Protein AF-A0A377DGR4-F1 (afdb_monomer)

InterPro domains:
  IPR001030 Aconitase/3-isopropylmalate dehydratase large subunit, alpha/beta/alpha domain [PF00330] (2-53)
  IPR036008 Aconitase, iron-sulfur domain [SSF53732] (2-53)

Foldseek 3Di:
DDDDPVVDADKDAQFDDPVNIDHPPDFRDDLVVDPDPVSSVRSVRGCVVSVHDRDDD

Organism: Escherichia coli (NCBI:txid562)

Sequence (57 aa):
MTLQAEEISPQVTWGTNPGQVISVNDNIPDPASFADPVERASAEKALAYMGLKRVFR

Radius of gyration: 12.92 Å; Cα contacts (8 Å, |Δi|>4): 55; chains: 1; bounding box: 25×34×27 Å

Solvent-accessible surface area (backbone atoms only — not comparable to full-atom values): 3780 Å² total; per-residue (Å²): 141,87,81,65,70,90,76,57,67,62,74,43,72,73,48,84,52,92,81,39,59,43,42,77,87,57,77,82,79,60,39,85,75,44,84,50,68,67,58,16,56,50,43,49,51,15,30,62,73,68,70,54,73,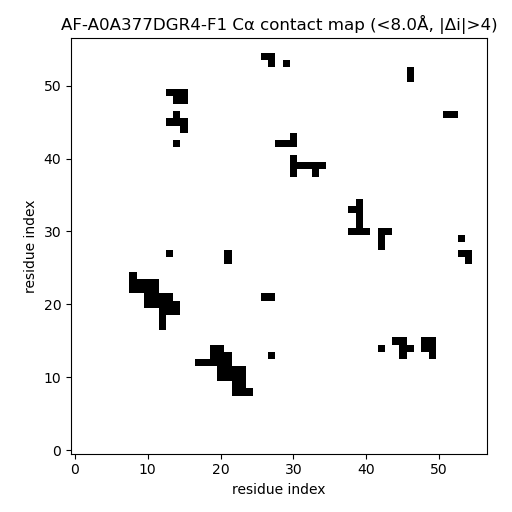91,79,85,128

Structure (mmCIF, N/CA/C/O backbone):
data_AF-A0A377DGR4-F1
#
_entry.id   AF-A0A377DGR4-F1
#
loop_
_atom_site.group_PDB
_atom_site.id
_atom_site.type_symbol
_atom_site.label_atom_id
_atom_site.label_alt_id
_atom_site.label_comp_id
_atom_site.label_asym_id
_atom_site.label_entity_id
_atom_site.label_seq_id
_atom_site.pdbx_PDB_ins_code
_atom_site.Cartn_x
_atom_site.Cartn_y
_atom_site.Cartn_z
_atom_site.occupancy
_atom_site.B_iso_or_equiv
_atom_site.auth_seq_id
_atom_site.auth_comp_id
_atom_site.auth_asym_id
_atom_site.auth_atom_id
_atom_site.pdbx_PDB_model_num
ATOM 1 N N . MET A 1 1 ? -10.871 23.041 8.900 1.00 78.19 1 MET A N 1
ATOM 2 C CA . MET A 1 1 ? -11.388 21.745 8.419 1.00 78.19 1 MET A CA 1
ATOM 3 C C . MET A 1 1 ? -11.734 20.924 9.645 1.00 78.19 1 MET A C 1
ATOM 5 O O . MET A 1 1 ? -10.879 20.817 10.513 1.00 78.19 1 MET A O 1
ATOM 9 N N . THR A 1 2 ? -12.964 20.430 9.739 1.00 91.38 2 THR A N 1
ATOM 10 C CA . THR A 1 2 ? -13.419 19.542 10.820 1.00 91.38 2 THR A CA 1
ATOM 11 C C . THR A 1 2 ? -13.665 18.172 10.200 1.00 91.38 2 THR A C 1
ATOM 13 O O . THR A 1 2 ? -14.263 18.111 9.130 1.00 91.38 2 THR A O 1
ATOM 16 N N . LEU A 1 3 ? -13.166 17.110 10.832 1.00 89.38 3 LEU A N 1
ATOM 17 C CA . LEU A 1 3 ? -13.345 15.722 10.402 1.00 89.38 3 LEU A CA 1
ATOM 18 C C . LEU A 1 3 ? -14.160 14.991 11.468 1.00 89.38 3 LEU A C 1
ATOM 20 O O . LEU A 1 3 ? -13.841 15.116 12.651 1.00 89.38 3 LEU A O 1
ATOM 24 N N . GLN A 1 4 ? -15.184 14.251 11.050 1.00 94.88 4 GLN A N 1
ATOM 25 C CA . GLN A 1 4 ? -15.970 13.402 11.941 1.00 94.88 4 GLN A CA 1
ATOM 26 C C . GLN A 1 4 ? -15.294 12.038 12.046 1.00 94.88 4 GLN A C 1
ATOM 28 O O . GLN A 1 4 ? -15.017 11.392 11.036 1.00 94.88 4 GLN A O 1
ATOM 33 N N . ALA A 1 5 ? -14.976 11.613 13.266 1.00 91.12 5 ALA A N 1
ATOM 34 C CA . ALA A 1 5 ? -14.213 10.387 13.483 1.00 91.12 5 ALA A CA 1
ATOM 35 C C . ALA A 1 5 ? -15.017 9.141 13.082 1.00 91.12 5 ALA A C 1
ATOM 37 O O . ALA A 1 5 ? -14.449 8.173 12.584 1.00 91.12 5 ALA A O 1
ATOM 38 N N . GLU A 1 6 ? -16.336 9.186 13.252 1.00 93.88 6 GLU A N 1
ATOM 39 C CA . GLU A 1 6 ? -17.276 8.129 12.886 1.00 93.88 6 GLU A CA 1
ATOM 40 C C . GLU A 1 6 ? -17.372 7.877 11.373 1.00 93.88 6 GLU A C 1
ATOM 42 O O . GLU A 1 6 ? -17.781 6.793 10.962 1.00 93.88 6 GLU A O 1
ATOM 47 N N . GLU A 1 7 ? -16.966 8.840 10.541 1.00 93.06 7 GLU A N 1
ATOM 48 C CA . GLU A 1 7 ? -16.940 8.697 9.079 1.00 93.06 7 GLU A CA 1
ATOM 49 C C . GLU A 1 7 ? -15.664 7.987 8.588 1.00 93.06 7 GLU A C 1
ATOM 51 O O . GLU A 1 7 ? -15.591 7.546 7.439 1.00 93.06 7 GLU A O 1
ATOM 56 N N . ILE A 1 8 ? -14.652 7.837 9.452 1.00 92.06 8 ILE A N 1
ATOM 57 C CA . ILE A 1 8 ? -13.371 7.217 9.106 1.00 92.06 8 ILE A CA 1
ATOM 58 C C . ILE A 1 8 ? -13.437 5.722 9.414 1.00 92.06 8 ILE A C 1
ATOM 60 O O . ILE A 1 8 ? -13.342 5.284 10.560 1.00 92.06 8 ILE A O 1
ATOM 64 N N . SER A 1 9 ? -13.550 4.914 8.363 1.00 95.94 9 SER A N 1
ATOM 65 C CA . SER A 1 9 ? -13.484 3.458 8.497 1.00 95.94 9 SER A CA 1
ATOM 66 C C . SER A 1 9 ? -12.101 2.994 8.991 1.00 95.94 9 SER A C 1
ATOM 68 O O . SER A 1 9 ? -11.094 3.647 8.681 1.00 95.94 9 SER A O 1
ATOM 70 N N . PRO A 1 10 ? -12.012 1.841 9.691 1.00 95.75 10 PRO A N 1
ATOM 71 C CA . PRO A 1 10 ? -10.735 1.263 10.101 1.00 95.75 10 PRO A CA 1
ATOM 72 C C . PRO A 1 10 ? -9.759 1.142 8.928 1.00 95.75 10 PRO A C 1
ATOM 74 O O . PRO A 1 10 ? -10.165 0.859 7.797 1.00 95.75 10 PRO A O 1
ATOM 77 N N . GLN A 1 11 ? -8.478 1.363 9.211 1.00 95.88 11 GLN A N 1
ATOM 78 C CA . GLN A 1 11 ? -7.413 1.432 8.213 1.00 95.88 11 GLN A CA 1
ATOM 79 C C . GLN A 1 11 ? -6.503 0.211 8.308 1.00 95.88 11 GLN A C 1
ATOM 81 O O . GLN A 1 11 ? -6.218 -0.277 9.403 1.00 95.88 11 GLN A O 1
ATOM 86 N N . VAL A 1 12 ? -6.014 -0.250 7.162 1.00 95.06 12 VAL A N 1
ATOM 87 C CA . VAL A 1 12 ? -5.048 -1.346 7.057 1.00 95.06 12 VAL A CA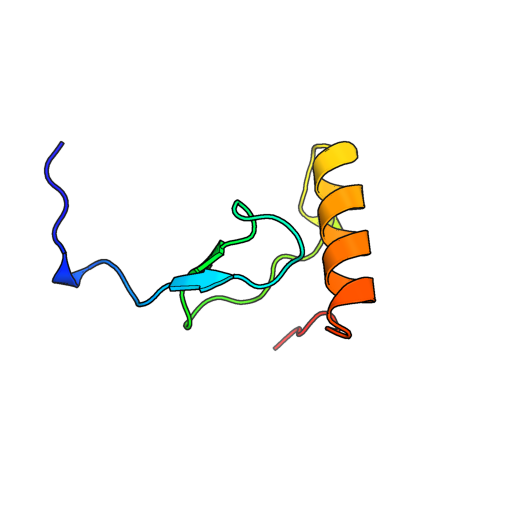 1
ATOM 88 C C . VAL A 1 12 ? -3.971 -1.016 6.037 1.00 95.06 12 VAL A C 1
ATOM 90 O O . VAL A 1 12 ? -4.231 -0.409 4.999 1.00 95.06 12 VAL A O 1
ATOM 93 N N . THR A 1 13 ? -2.746 -1.446 6.323 1.00 94.56 13 THR A N 1
ATOM 94 C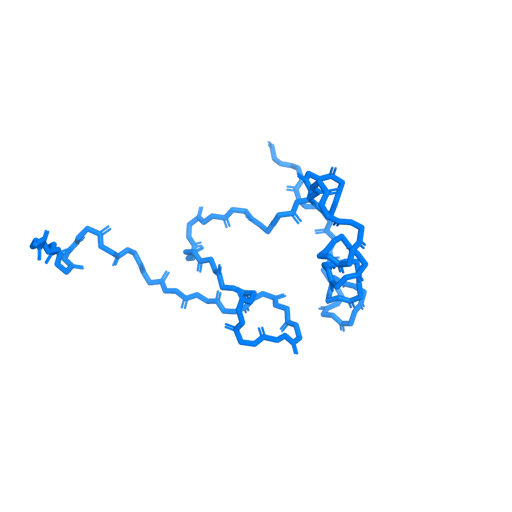 CA . THR A 1 13 ? -1.648 -1.409 5.357 1.00 94.56 13 THR A CA 1
ATOM 95 C C . THR A 1 13 ? -1.695 -2.653 4.482 1.00 94.56 13 THR A C 1
ATOM 97 O O . THR A 1 13 ? -1.752 -3.766 5.006 1.00 94.56 13 THR A O 1
ATOM 100 N N . TRP A 1 14 ? -1.630 -2.485 3.165 1.00 93.25 14 TRP A N 1
ATOM 101 C CA . TRP A 1 14 ? -1.692 -3.597 2.208 1.00 93.25 14 TRP A CA 1
ATOM 102 C C . TRP A 1 14 ? -0.346 -3.910 1.542 1.00 93.25 14 TRP A C 1
ATOM 104 O O . TRP A 1 14 ? -0.248 -4.894 0.813 1.00 93.25 14 TRP A O 1
ATOM 114 N N . GLY A 1 15 ? 0.682 -3.086 1.767 1.00 93.75 15 GLY A N 1
ATOM 115 C CA . GLY A 1 15 ? 1.960 -3.183 1.068 1.00 93.75 15 GLY A CA 1
ATOM 116 C C . GLY A 1 15 ? 3.194 -3.074 1.963 1.00 93.75 15 GLY A C 1
ATOM 117 O O . GLY A 1 15 ? 3.150 -3.326 3.163 1.00 93.75 15 GLY A O 1
ATOM 118 N N . THR A 1 16 ? 4.322 -2.718 1.356 1.00 93.19 16 THR A N 1
ATOM 119 C CA . THR A 1 16 ? 5.655 -2.730 1.979 1.00 93.19 16 THR A CA 1
ATOM 120 C C . THR A 1 16 ? 6.123 -1.362 2.470 1.00 93.19 16 THR A C 1
ATOM 122 O O . THR A 1 16 ? 7.254 -1.243 2.939 1.00 93.19 16 THR A O 1
ATOM 125 N N . ASN A 1 17 ? 5.310 -0.312 2.333 1.00 90.12 17 ASN A N 1
ATOM 126 C CA . ASN A 1 17 ? 5.610 1.003 2.897 1.00 90.12 17 ASN A CA 1
ATOM 127 C C . ASN A 1 17 ? 4.415 1.571 3.694 1.00 90.12 17 ASN A C 1
ATOM 129 O O . ASN A 1 17 ? 3.275 1.195 3.422 1.00 90.12 17 ASN A O 1
ATOM 133 N N . PRO A 1 18 ? 4.645 2.490 4.657 1.00 91.50 18 PRO A N 1
ATOM 134 C CA . PRO A 1 18 ? 3.577 3.021 5.514 1.00 91.50 18 PRO A CA 1
ATOM 135 C C . PRO A 1 18 ? 2.489 3.820 4.781 1.00 91.50 18 PRO A C 1
ATOM 137 O O . PRO A 1 18 ? 1.405 4.000 5.324 1.00 91.50 18 PRO A O 1
ATOM 140 N N . GLY A 1 19 ? 2.771 4.315 3.570 1.00 92.75 19 GLY A N 1
ATOM 141 C CA . GLY A 1 19 ? 1.813 5.063 2.750 1.00 92.75 19 GLY A CA 1
ATOM 142 C C . GLY A 1 19 ? 0.837 4.176 1.975 1.00 92.75 19 GLY A C 1
ATOM 143 O O . GLY A 1 19 ? -0.167 4.666 1.469 1.00 92.75 19 GLY A O 1
ATOM 144 N N . GLN A 1 20 ? 1.093 2.869 1.891 1.00 94.31 20 GLN A N 1
ATOM 145 C CA . GLN A 1 20 ? 0.211 1.895 1.246 1.00 94.31 20 GLN A CA 1
ATOM 146 C C . GLN A 1 20 ? -0.893 1.462 2.216 1.00 94.31 20 GLN A C 1
ATOM 148 O O . GLN A 1 20 ? -0.922 0.324 2.689 1.00 94.31 20 GLN A O 1
ATOM 153 N N . VAL A 1 21 ? -1.785 2.407 2.521 1.00 95.50 21 VAL A N 1
ATOM 154 C CA . VAL A 1 21 ? -2.907 2.271 3.455 1.00 95.50 21 VAL A CA 1
ATOM 155 C C . VAL A 1 21 ? -4.237 2.438 2.723 1.00 95.50 21 VAL A C 1
ATOM 157 O O . VAL A 1 21 ? -4.348 3.256 1.813 1.00 95.50 21 VAL A O 1
ATOM 160 N N . ILE A 1 22 ? -5.228 1.637 3.102 1.00 95.00 22 ILE A N 1
ATOM 161 C CA . ILE A 1 22 ? -6.609 1.720 2.613 1.00 95.00 22 ILE A CA 1
ATOM 162 C C . ILE A 1 22 ? -7.582 1.457 3.762 1.00 95.00 22 ILE A C 1
ATOM 164 O O . ILE A 1 22 ? -7.189 0.926 4.809 1.00 95.00 22 ILE A O 1
ATOM 168 N N . SER A 1 23 ? -8.865 1.767 3.564 1.00 95.75 23 SER A N 1
ATOM 169 C CA . SER A 1 23 ? -9.883 1.257 4.474 1.00 95.75 23 SER A CA 1
ATOM 170 C C . SER A 1 23 ? -9.979 -0.266 4.379 1.00 95.75 23 SER A C 1
ATOM 172 O O . SER A 1 23 ? -9.820 -0.844 3.308 1.00 95.75 23 SER A O 1
ATOM 174 N N . VAL A 1 24 ? -10.355 -0.923 5.479 1.00 93.88 24 VAL A N 1
ATOM 175 C CA . VAL A 1 24 ? -10.750 -2.345 5.485 1.00 93.88 24 VAL A CA 1
ATOM 176 C C . VAL A 1 24 ? -11.867 -2.688 4.491 1.00 93.88 24 VAL A C 1
ATOM 178 O O . VAL A 1 24 ? -12.040 -3.858 4.162 1.00 93.88 24 VAL A O 1
ATOM 181 N N . ASN A 1 25 ? -12.626 -1.690 4.033 1.00 93.88 25 ASN A N 1
ATOM 182 C CA . ASN A 1 25 ? -13.726 -1.858 3.084 1.00 93.88 25 ASN A CA 1
ATOM 183 C C . ASN A 1 25 ? -13.307 -1.656 1.617 1.00 93.88 25 ASN A C 1
ATOM 185 O O . ASN A 1 25 ? -14.101 -1.939 0.721 1.00 93.88 25 ASN A O 1
ATOM 189 N N . ASP A 1 26 ? -12.093 -1.161 1.368 1.00 92.25 26 ASP A N 1
ATOM 190 C CA . ASP A 1 26 ? -11.612 -0.839 0.028 1.00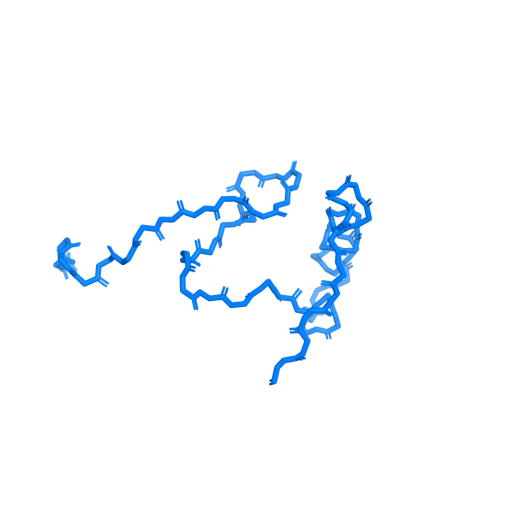 92.25 26 ASP A CA 1
ATOM 191 C C . ASP A 1 26 ? -10.898 -2.029 -0.624 1.00 92.25 26 ASP A C 1
ATOM 193 O O . ASP A 1 26 ? -10.373 -2.931 0.033 1.00 92.25 26 ASP A O 1
ATOM 197 N N . ASN A 1 27 ? -10.822 -1.996 -1.953 1.00 91.38 27 ASN A N 1
A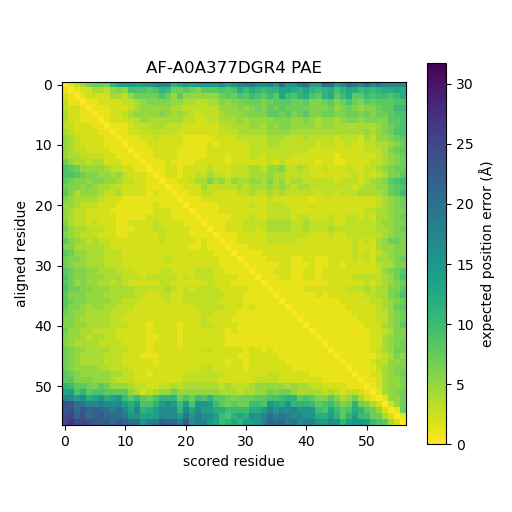TOM 198 C CA . ASN A 1 27 ? -9.995 -2.931 -2.707 1.00 91.38 27 ASN A CA 1
ATOM 199 C C . ASN A 1 27 ? -8.545 -2.444 -2.771 1.00 91.38 27 ASN A C 1
ATOM 201 O O . ASN A 1 27 ? -8.271 -1.245 -2.839 1.00 91.38 27 ASN A O 1
ATOM 205 N N . ILE A 1 28 ? -7.612 -3.395 -2.835 1.00 91.88 28 ILE A N 1
ATOM 206 C CA . ILE A 1 28 ? -6.206 -3.078 -3.083 1.00 91.88 28 ILE A CA 1
ATOM 207 C C . ILE A 1 28 ? -6.076 -2.458 -4.488 1.00 91.88 28 ILE A C 1
ATOM 209 O O . ILE A 1 28 ? -6.593 -3.046 -5.444 1.00 91.88 28 ILE A O 1
ATOM 213 N N . PRO A 1 29 ? -5.387 -1.310 -4.640 1.00 91.06 29 PRO A N 1
ATOM 214 C CA . PRO A 1 29 ? -5.245 -0.640 -5.927 1.00 91.06 29 PRO A CA 1
ATOM 215 C C . PRO A 1 29 ? -4.586 -1.513 -6.997 1.00 91.06 29 PRO A C 1
ATOM 217 O O . PRO A 1 29 ? -3.625 -2.242 -6.733 1.00 91.06 29 PRO A O 1
ATOM 220 N N . ASP A 1 30 ? -5.056 -1.385 -8.236 1.00 92.56 30 ASP A N 1
ATOM 221 C CA . ASP A 1 30 ? -4.372 -1.955 -9.391 1.00 92.56 30 ASP A CA 1
ATOM 222 C C . ASP A 1 30 ? -3.106 -1.124 -9.686 1.00 92.56 30 ASP A C 1
ATOM 224 O O . ASP A 1 30 ? -3.221 0.075 -9.930 1.00 92.56 30 ASP A O 1
ATOM 228 N N . PRO A 1 31 ? -1.894 -1.709 -9.746 1.00 93.25 31 PRO A N 1
ATOM 229 C CA . PRO A 1 31 ? -0.699 -0.957 -10.119 1.00 93.25 31 PRO A CA 1
ATOM 230 C C . PRO A 1 31 ? -0.825 -0.188 -11.448 1.00 93.25 31 PRO A C 1
ATOM 232 O O . PRO A 1 31 ? -0.250 0.887 -11.610 1.00 93.25 31 PRO A O 1
ATOM 235 N N . ALA A 1 32 ? -1.618 -0.693 -12.397 1.00 93.88 32 ALA A N 1
ATOM 236 C CA . ALA A 1 32 ? -1.859 -0.034 -13.677 1.00 93.88 32 ALA A CA 1
ATOM 237 C C . ALA A 1 32 ? -2.684 1.262 -13.560 1.00 93.88 32 ALA A C 1
ATOM 239 O O . ALA A 1 32 ? -2.676 2.050 -14.504 1.00 93.88 32 ALA A O 1
ATOM 240 N N . SER A 1 33 ? -3.367 1.513 -12.434 1.00 93.81 33 SER A N 1
ATOM 241 C CA . SER A 1 33 ? -4.109 2.761 -12.215 1.00 93.81 33 SER A CA 1
ATOM 242 C C . SER A 1 33 ? -3.223 3.930 -11.778 1.00 93.81 33 SER A C 1
ATOM 244 O O . SER A 1 33 ? -3.682 5.070 -11.791 1.00 93.81 33 SER A O 1
ATOM 246 N N 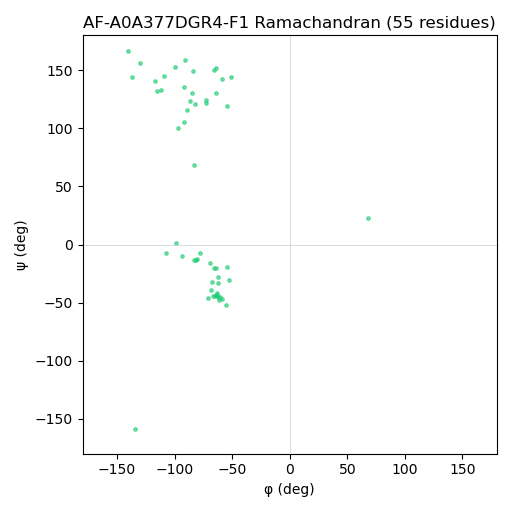. PHE A 1 34 ? -1.965 3.683 -11.396 1.00 94.25 34 PHE A N 1
ATOM 247 C CA . PHE A 1 34 ? -1.028 4.739 -11.012 1.00 94.25 34 PHE A CA 1
ATOM 248 C C . PHE A 1 34 ? -0.392 5.377 -12.252 1.00 94.25 34 PHE A C 1
ATOM 250 O O . PHE A 1 34 ? 0.274 4.708 -13.054 1.00 94.25 34 PHE A O 1
ATOM 257 N N . ALA A 1 35 ? -0.578 6.691 -12.402 1.00 97.12 35 ALA A N 1
ATOM 258 C CA . ALA A 1 35 ? 0.026 7.471 -13.480 1.00 97.12 35 ALA A CA 1
ATOM 259 C C . ALA A 1 35 ? 1.552 7.570 -13.325 1.00 97.12 35 ALA A C 1
ATOM 261 O O . ALA A 1 35 ? 2.272 7.457 -14.319 1.00 97.12 35 ALA A O 1
ATOM 262 N N . ASP A 1 36 ? 2.037 7.724 -12.089 1.00 97.62 36 ASP A N 1
ATOM 263 C CA . ASP A 1 36 ? 3.466 7.772 -11.796 1.00 97.62 36 ASP A CA 1
ATOM 264 C C . ASP A 1 36 ? 4.089 6.364 -11.940 1.00 97.62 36 ASP A C 1
ATOM 266 O O . ASP A 1 36 ? 3.659 5.414 -11.271 1.00 97.62 36 ASP A O 1
ATOM 270 N N . PRO A 1 37 ? 5.105 6.187 -12.807 1.00 97.19 37 PRO A N 1
ATOM 271 C CA . PRO A 1 37 ? 5.787 4.904 -12.965 1.00 97.19 37 PRO A CA 1
ATOM 272 C C . PRO A 1 37 ? 6.493 4.419 -11.687 1.00 97.19 37 PRO A C 1
ATOM 274 O O . PRO A 1 37 ? 6.632 3.209 -11.496 1.00 97.19 37 PRO A O 1
ATOM 277 N N . VAL A 1 38 ? 6.931 5.321 -10.806 1.00 96.31 38 VAL A N 1
ATOM 278 C CA . VAL A 1 38 ? 7.566 4.983 -9.526 1.00 96.31 38 VAL A CA 1
ATOM 279 C C . VAL A 1 38 ? 6.540 4.401 -8.559 1.00 96.31 38 VAL A C 1
ATOM 281 O O . VAL A 1 38 ? 6.793 3.355 -7.953 1.00 96.31 38 VAL A O 1
ATOM 284 N N . GLU A 1 39 ? 5.368 5.026 -8.446 1.00 95.19 39 GLU A N 1
ATOM 285 C CA . GLU A 1 39 ? 4.270 4.521 -7.614 1.00 95.19 39 GLU A CA 1
ATOM 286 C C . GLU A 1 39 ? 3.774 3.167 -8.118 1.00 95.19 39 GLU A C 1
ATOM 288 O O . GLU A 1 39 ? 3.627 2.229 -7.331 1.00 95.19 39 GLU A O 1
ATOM 293 N N . ARG A 1 40 ? 3.625 3.022 -9.440 1.00 96.12 40 ARG A N 1
ATOM 294 C CA . ARG A 1 40 ? 3.288 1.747 -10.084 1.00 96.12 40 ARG A CA 1
ATOM 295 C C . ARG A 1 40 ? 4.278 0.645 -9.723 1.00 96.12 40 ARG A C 1
ATOM 297 O O . ARG A 1 40 ? 3.870 -0.406 -9.235 1.00 96.12 40 ARG A O 1
ATOM 304 N N . ALA A 1 41 ? 5.576 0.892 -9.903 1.00 95.75 41 ALA A N 1
ATOM 305 C CA . ALA A 1 41 ? 6.612 -0.083 -9.568 1.00 95.75 41 ALA A CA 1
ATOM 306 C C . ALA A 1 41 ? 6.632 -0.413 -8.063 1.00 95.75 41 ALA A C 1
ATOM 308 O O . ALA A 1 41 ? 6.931 -1.545 -7.675 1.00 95.75 41 ALA A O 1
ATOM 309 N N . SER A 1 42 ? 6.313 0.558 -7.201 1.00 95.62 42 SER A N 1
ATOM 310 C CA . SER A 1 42 ? 6.171 0.339 -5.758 1.00 95.62 42 SER A CA 1
ATOM 311 C C . SER A 1 42 ? 4.979 -0.566 -5.432 1.00 95.62 42 SER A C 1
ATOM 313 O O . SER A 1 42 ? 5.120 -1.505 -4.647 1.00 95.62 42 SER A O 1
ATOM 315 N N . ALA A 1 43 ? 3.8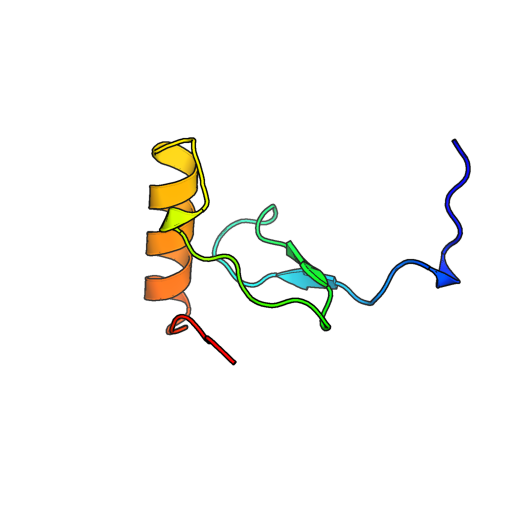27 -0.336 -6.068 1.00 95.00 43 ALA A N 1
ATOM 316 C CA . ALA A 1 43 ? 2.632 -1.159 -5.911 1.00 95.00 43 ALA A CA 1
ATOM 317 C C . ALA A 1 43 ? 2.857 -2.595 -6.417 1.00 95.00 43 ALA A C 1
ATOM 319 O O . ALA A 1 43 ? 2.520 -3.547 -5.720 1.00 95.00 43 ALA A O 1
ATOM 320 N N . GLU A 1 44 ? 3.501 -2.778 -7.575 1.00 94.62 44 GLU A N 1
ATOM 321 C CA . GLU A 1 44 ? 3.839 -4.106 -8.115 1.00 94.62 44 GLU A CA 1
ATOM 322 C C . GLU A 1 44 ? 4.727 -4.911 -7.159 1.00 94.62 44 GLU A C 1
ATOM 324 O O . GLU A 1 44 ? 4.441 -6.076 -6.871 1.00 94.62 44 GLU A O 1
ATOM 329 N N . LYS A 1 45 ? 5.781 -4.282 -6.624 1.00 94.69 45 LYS A N 1
ATOM 330 C CA . LYS A 1 45 ? 6.675 -4.913 -5.643 1.00 94.69 45 LYS A CA 1
ATOM 331 C C . LYS A 1 45 ? 5.942 -5.274 -4.358 1.00 94.69 45 LYS A C 1
ATOM 333 O O . LYS A 1 45 ? 6.162 -6.362 -3.832 1.00 94.69 45 LYS A O 1
ATOM 338 N N . ALA A 1 46 ? 5.075 -4.388 -3.875 1.00 95.06 46 ALA A N 1
ATOM 339 C CA . ALA A 1 46 ? 4.283 -4.631 -2.679 1.00 95.06 46 ALA A CA 1
ATOM 340 C C . ALA A 1 46 ? 3.359 -5.842 -2.856 1.00 95.06 46 ALA A C 1
ATOM 342 O O . ALA A 1 46 ? 3.374 -6.740 -2.019 1.00 95.06 46 ALA A O 1
ATOM 343 N N . LEU A 1 47 ? 2.628 -5.928 -3.972 1.00 93.69 47 LEU A N 1
ATOM 344 C CA . LEU A 1 47 ? 1.760 -7.075 -4.257 1.00 93.69 47 LEU A CA 1
ATOM 345 C C . LEU A 1 47 ? 2.544 -8.387 -4.339 1.00 93.69 47 LEU A C 1
ATOM 347 O O . LEU A 1 47 ? 2.140 -9.384 -3.741 1.00 93.69 47 LEU A O 1
ATOM 351 N N . ALA A 1 48 ? 3.682 -8.377 -5.038 1.00 93.31 48 ALA A N 1
ATOM 352 C CA . ALA A 1 48 ? 4.543 -9.548 -5.160 1.00 93.31 48 ALA A CA 1
ATOM 353 C C . ALA A 1 48 ? 5.093 -10.001 -3.799 1.00 93.31 48 ALA A C 1
ATOM 355 O O . ALA A 1 48 ? 5.056 -11.190 -3.490 1.00 93.31 48 ALA A O 1
ATOM 356 N N . TYR A 1 49 ? 5.564 -9.059 -2.976 1.00 93.81 49 TYR A N 1
ATOM 357 C CA . TYR A 1 49 ? 6.092 -9.342 -1.642 1.00 93.81 49 TYR A CA 1
ATOM 358 C C . TYR A 1 49 ? 5.015 -9.887 -0.697 1.00 93.81 49 TYR A C 1
ATOM 360 O O . TYR A 1 49 ? 5.249 -10.863 0.010 1.00 93.81 49 TYR A O 1
ATOM 368 N N . MET A 1 50 ? 3.826 -9.283 -0.713 1.00 93.00 50 MET A N 1
ATOM 369 C CA . MET A 1 50 ? 2.718 -9.659 0.169 1.00 93.00 50 MET A CA 1
ATOM 370 C C . MET A 1 50 ? 1.986 -10.930 -0.293 1.00 93.00 50 MET A C 1
ATOM 372 O O . MET A 1 50 ? 1.108 -11.422 0.413 1.00 93.00 50 MET A O 1
ATOM 376 N N . GLY A 1 51 ? 2.314 -11.465 -1.475 1.00 90.00 51 GLY A N 1
ATOM 377 C CA . GLY A 1 51 ? 1.629 -12.622 -2.059 1.00 90.00 51 GLY A CA 1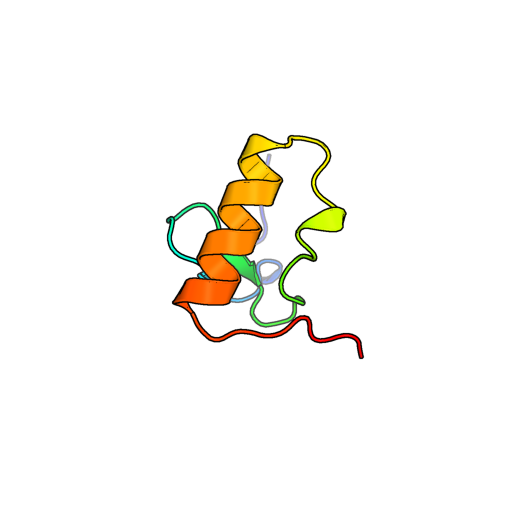
ATOM 378 C C . GLY A 1 51 ? 0.184 -12.326 -2.476 1.00 90.00 51 GLY A C 1
ATOM 379 O O . GLY A 1 51 ? -0.636 -13.241 -2.568 1.00 90.00 51 GLY A O 1
ATOM 380 N N . LEU A 1 52 ? -0.141 -11.054 -2.717 1.00 85.75 52 LEU A N 1
ATOM 381 C CA . LEU A 1 52 ? -1.488 -10.595 -3.039 1.00 85.75 52 LEU A CA 1
ATOM 382 C C . LEU A 1 52 ? -1.689 -10.592 -4.556 1.00 85.75 52 LEU A C 1
ATOM 384 O O . LEU A 1 52 ? -0.836 -10.147 -5.324 1.00 85.75 52 LEU A O 1
ATOM 388 N N . LYS A 1 53 ? -2.841 -11.096 -5.002 1.00 71.94 53 LYS A N 1
ATOM 389 C CA . LYS A 1 53 ? -3.271 -11.016 -6.404 1.00 71.94 53 LYS A CA 1
ATOM 390 C C . LYS A 1 53 ? -4.269 -9.876 -6.558 1.00 71.94 53 LYS A C 1
ATOM 392 O O . LYS A 1 53 ? -4.991 -9.567 -5.615 1.00 71.94 53 LYS A O 1
ATOM 397 N N . ARG A 1 54 ? -4.344 -9.292 -7.760 1.00 63.97 5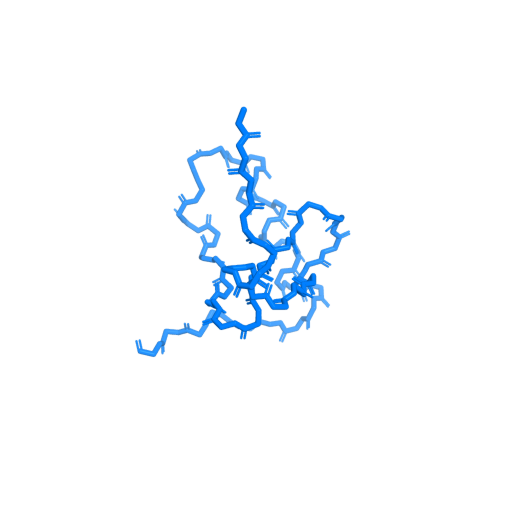4 ARG A N 1
ATOM 398 C CA . ARG A 1 54 ? -5.421 -8.354 -8.111 1.00 63.97 54 ARG A CA 1
ATOM 399 C C . ARG A 1 54 ? -6.762 -9.046 -7.859 1.00 63.97 54 ARG A C 1
ATOM 401 O O . ARG A 1 54 ? -7.023 -10.091 -8.454 1.00 63.97 54 ARG A O 1
ATOM 408 N N . VAL A 1 55 ? -7.580 -8.493 -6.969 1.00 56.94 55 VAL A N 1
ATOM 409 C CA . VAL A 1 55 ? -8.944 -8.974 -6.740 1.00 56.94 55 VAL A CA 1
ATOM 410 C C . VAL A 1 55 ? -9.865 -8.080 -7.560 1.00 56.94 55 VAL A C 1
ATOM 412 O O . VAL A 1 55 ? -10.153 -6.957 -7.166 1.00 56.94 55 VAL A O 1
ATOM 415 N N . PHE A 1 56 ? -10.289 -8.566 -8.725 1.00 53.91 56 PHE A N 1
ATOM 416 C CA . PHE A 1 56 ? -11.430 -7.998 -9.436 1.00 53.91 56 PHE A CA 1
ATOM 417 C C . PHE A 1 56 ? -12.664 -8.733 -8.924 1.00 53.91 56 PHE A C 1
ATOM 419 O O . PHE A 1 56 ? -12.750 -9.954 -9.084 1.00 53.91 56 PHE A O 1
ATOM 426 N N . ARG A 1 57 ? -13.571 -8.023 -8.258 1.00 53.91 57 ARG A N 1
ATOM 427 C CA . ARG A 1 57 ? -14.910 -8.537 -7.981 1.00 53.91 57 ARG A CA 1
ATOM 428 C C . ARG A 1 57 ? -15.902 -7.862 -8.907 1.00 53.91 57 ARG A C 1
ATOM 430 O O . ARG A 1 57 ? -15.738 -6.642 -9.119 1.00 53.91 57 ARG A O 1
#

Secondary structure (DSSP, 8-state):
----GGGS--EEE-SSSTT-EEETTSPPPPGGG-SSHHHHHHHHHHHHHHTPPP---

Mean predicted aligned error: 4.2 Å

pLDDT: mean 90.51, std 10.07, range [53.91, 97.62]